Protein AF-A0A5R8WIU1-F1 (afdb_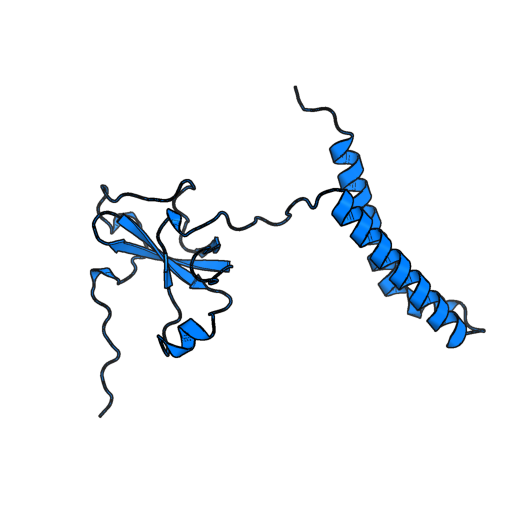monomer_lite)

Sequence (167 aa):
MSQPAPQMPEKFAGVLTRAELPADLIWSGKQPLPAIGERVYIRMNDFGPAVVNYYFHADGFLGVLCTPEVLPDWFKLQSPGVTKVHAFGVELGDFPTLPVELPLSVLEAGEAVQKRHLNDKQREAKREYPNDPELRKAHCAEARAAWERACARTDEARAREAAPPAG

Radius of gyration: 25.1 Å; chains: 1; bounding box: 60×27×73 Å

Secondary structure (DSSP, 8-state):
-PPPP----GGGPPBS-GGGS-TTPEE--SSPPPPTT-EEEE-GGG-EEEEEEEEEEETTE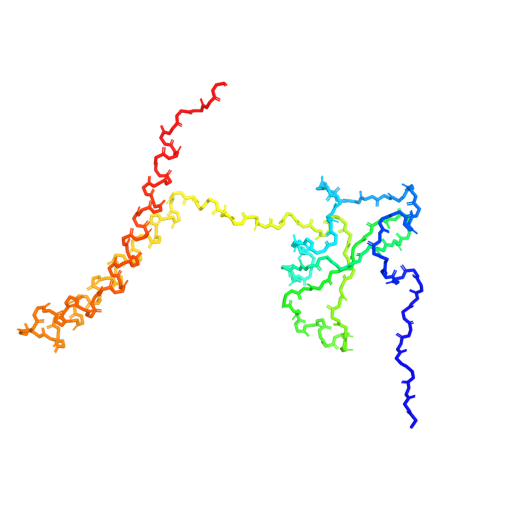EEEEEEESS--HHHHHHSTT---EEEEGGGEEPP--S-----HHHHHHHHHHHHHHHHHHHHHHHHH-TT-HHHHHHHTHHHHHHHHHHHHHHHHHHHHHTSPPP-

Structure (mmCIF, N/CA/C/O backbone):
data_AF-A0A5R8WIU1-F1
#
_entry.id   AF-A0A5R8WIU1-F1
#
loop_
_atom_site.group_PDB
_atom_site.id
_atom_site.type_symbol
_atom_site.label_atom_id
_atom_site.label_alt_id
_atom_site.label_comp_id
_atom_site.label_asym_id
_atom_site.label_entity_id
_atom_site.label_seq_id
_atom_site.pdbx_PDB_ins_code
_atom_site.Cartn_x
_atom_site.Cartn_y
_atom_site.Cartn_z
_atom_site.occupancy
_atom_site.B_iso_or_equiv
_atom_site.auth_seq_id
_atom_site.auth_comp_id
_atom_site.auth_asym_id
_atom_site.auth_atom_id
_atom_site.pdbx_PDB_model_num
ATOM 1 N N . MET A 1 1 ? -30.190 -9.886 -30.714 1.00 38.88 1 MET A N 1
ATOM 2 C CA . MET A 1 1 ? -28.918 -9.919 -31.464 1.00 38.88 1 MET A CA 1
ATOM 3 C C . MET A 1 1 ? -27.829 -9.484 -30.495 1.00 38.88 1 MET A C 1
ATOM 5 O O . MET A 1 1 ? -27.757 -8.300 -30.198 1.00 38.88 1 MET A O 1
ATOM 9 N N . SER A 1 2 ? -27.085 -10.421 -29.899 1.00 44.19 2 SER A N 1
ATOM 10 C CA . SER A 1 2 ? -25.953 -10.067 -29.030 1.00 44.19 2 SER A CA 1
ATOM 11 C C . SER A 1 2 ? -24.838 -9.514 -29.905 1.00 44.19 2 SER A C 1
ATOM 13 O O . SER A 1 2 ? -24.368 -10.214 -30.800 1.00 44.19 2 SER A O 1
ATOM 15 N N . GLN A 1 3 ? -24.450 -8.260 -29.686 1.00 38.19 3 GLN A N 1
ATOM 16 C CA . GLN A 1 3 ? -23.227 -7.734 -30.280 1.00 38.19 3 GLN A CA 1
ATOM 17 C C . GLN A 1 3 ? -22.047 -8.583 -29.779 1.00 38.19 3 GLN A C 1
ATOM 19 O O . GLN A 1 3 ? -22.002 -8.890 -28.583 1.00 38.19 3 GLN A O 1
ATOM 24 N N . PRO A 1 4 ? -21.113 -9.001 -30.650 1.00 43.16 4 PRO A N 1
ATOM 25 C CA . PRO A 1 4 ? -19.876 -9.599 -30.179 1.00 43.16 4 PRO A CA 1
ATOM 26 C C . PRO A 1 4 ? -19.141 -8.564 -29.322 1.00 43.16 4 PRO A C 1
ATOM 28 O O . PRO A 1 4 ? -19.096 -7.383 -29.673 1.00 43.16 4 PRO A O 1
ATOM 31 N N . ALA A 1 5 ? -18.603 -9.007 -28.184 1.00 43.91 5 ALA A N 1
ATOM 32 C CA . ALA A 1 5 ? -17.758 -8.172 -27.342 1.00 43.91 5 ALA A CA 1
ATOM 33 C C . ALA A 1 5 ? -16.653 -7.532 -28.206 1.00 43.91 5 ALA A C 1
ATOM 35 O O . ALA A 1 5 ? -16.140 -8.208 -29.106 1.00 43.91 5 ALA A O 1
ATOM 36 N N . PRO A 1 6 ? -16.300 -6.254 -27.982 1.00 43.09 6 PRO A N 1
ATOM 37 C CA . PRO A 1 6 ? -15.259 -5.594 -28.756 1.00 43.09 6 PRO A CA 1
ATOM 38 C C . PRO A 1 6 ? -13.970 -6.4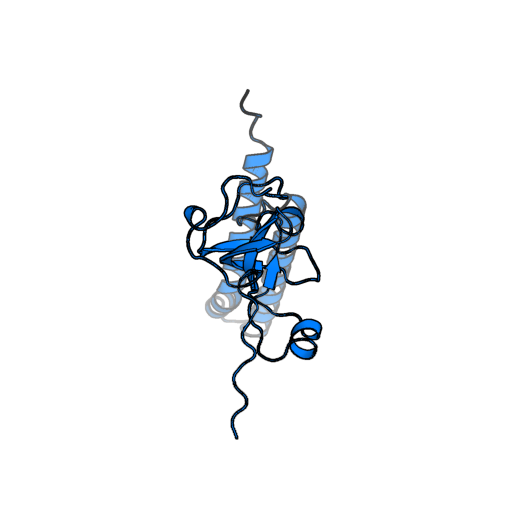12 -28.651 1.00 43.09 6 PRO A C 1
ATOM 40 O O . PRO A 1 6 ? -13.386 -6.544 -27.576 1.00 43.09 6 PRO A O 1
ATOM 43 N N . GLN A 1 7 ? -13.558 -7.008 -29.770 1.00 46.00 7 GLN A N 1
ATOM 44 C CA . GLN A 1 7 ? -12.290 -7.716 -29.858 1.00 46.00 7 GLN A CA 1
ATOM 45 C C . GLN A 1 7 ? -11.189 -6.661 -29.801 1.00 46.00 7 GLN A C 1
ATOM 47 O O . GLN A 1 7 ? -11.100 -5.802 -30.680 1.00 46.00 7 GLN A O 1
ATOM 52 N N . MET A 1 8 ? -10.401 -6.674 -28.725 1.00 48.41 8 MET A N 1
ATOM 53 C CA . MET A 1 8 ? -9.260 -5.775 -28.615 1.00 48.41 8 MET A CA 1
ATOM 54 C C . MET A 1 8 ? -8.266 -6.086 -29.744 1.00 48.41 8 MET A C 1
ATOM 56 O O . MET A 1 8 ? -8.040 -7.262 -30.030 1.00 48.41 8 MET A O 1
ATOM 60 N N . PRO A 1 9 ? -7.675 -5.068 -30.392 1.00 51.84 9 PRO A N 1
ATOM 61 C CA . PRO A 1 9 ? -6.635 -5.286 -31.393 1.00 51.84 9 PRO A CA 1
ATOM 62 C C . PRO A 1 9 ? -5.516 -6.168 -30.819 1.00 51.84 9 PRO A C 1
ATOM 64 O O . PRO A 1 9 ? -5.120 -5.945 -29.677 1.00 51.84 9 PRO A O 1
ATOM 67 N N . GLU A 1 10 ? -4.975 -7.114 -31.595 1.00 54.81 10 GLU A N 1
ATOM 68 C CA . GLU A 1 10 ? -3.940 -8.074 -31.145 1.00 54.81 10 GLU A CA 1
ATOM 69 C C . GLU A 1 10 ? -2.737 -7.399 -30.461 1.00 54.81 10 GLU A C 1
ATOM 71 O O . GLU A 1 10 ? -2.207 -7.917 -29.487 1.00 54.81 10 GLU A O 1
ATOM 76 N N . LYS A 1 11 ? -2.380 -6.179 -30.883 1.00 51.56 11 LYS A N 1
ATOM 77 C CA . LYS A 1 11 ? -1.334 -5.336 -30.266 1.00 51.56 11 LYS A CA 1
ATOM 78 C C . LYS A 1 11 ? -1.597 -4.924 -28.806 1.00 51.56 11 LYS A C 1
ATOM 80 O O . LYS A 1 11 ? -0.692 -4.474 -28.116 1.00 51.56 11 LYS A O 1
ATOM 85 N N . PHE A 1 12 ? -2.832 -5.057 -28.333 1.00 53.72 12 PHE A N 1
ATOM 86 C CA . PHE A 1 12 ? -3.240 -4.801 -26.949 1.00 53.72 12 PHE A CA 1
ATOM 87 C C . PHE A 1 12 ? -3.650 -6.079 -26.210 1.00 53.72 12 PHE A C 1
ATOM 89 O O . PHE A 1 12 ? -4.039 -5.999 -25.039 1.00 53.72 12 PHE A O 1
ATOM 96 N N . ALA A 1 13 ? -3.579 -7.241 -26.873 1.00 67.06 13 ALA A N 1
ATOM 97 C CA . ALA A 1 13 ? -3.759 -8.530 -26.232 1.00 67.06 13 ALA A CA 1
ATOM 98 C C . ALA A 1 13 ? -2.522 -8.821 -25.376 1.00 67.06 13 ALA A C 1
ATOM 100 O O . ALA A 1 13 ? -1.387 -8.786 -25.847 1.00 67.06 13 ALA A O 1
ATOM 101 N N . GLY A 1 14 ? -2.748 -9.041 -24.087 1.00 76.94 14 GLY A N 1
ATOM 102 C CA . GLY A 1 14 ? -1.673 -9.342 -23.160 1.00 76.94 14 GLY A CA 1
ATOM 103 C C . GLY A 1 14 ? -1.159 -10.773 -23.332 1.00 76.94 14 GLY A C 1
ATOM 104 O O . GLY A 1 14 ? -1.963 -11.695 -23.462 1.00 76.94 14 GLY A O 1
ATOM 105 N N . VAL A 1 15 ? 0.159 -10.965 -23.270 1.00 83.62 15 VAL A N 1
ATOM 106 C CA . VAL A 1 15 ? 0.811 -12.284 -23.208 1.00 83.62 15 VAL A CA 1
ATOM 107 C C . VAL A 1 15 ? 1.272 -12.607 -21.789 1.00 83.62 15 VAL A C 1
ATOM 109 O O . VAL A 1 15 ? 1.510 -11.710 -20.974 1.00 83.62 15 VAL A O 1
ATOM 112 N N . LEU A 1 16 ? 1.393 -13.899 -21.482 1.00 83.25 16 LEU A N 1
ATOM 113 C CA . LEU A 1 16 ? 1.788 -14.373 -20.152 1.00 83.25 16 LEU A CA 1
ATOM 114 C C . LEU A 1 16 ? 3.306 -14.514 -19.990 1.00 83.25 16 LEU A C 1
ATOM 116 O O . LEU A 1 16 ? 3.787 -14.688 -18.872 1.00 83.25 16 LEU A O 1
ATOM 120 N N . THR A 1 17 ? 4.088 -14.428 -21.066 1.00 84.69 17 THR A N 1
ATOM 121 C CA . THR A 1 17 ? 5.547 -14.472 -20.956 1.00 84.69 17 THR A CA 1
ATOM 122 C C . THR A 1 17 ? 6.221 -13.385 -21.785 1.00 84.69 17 THR A C 1
ATOM 124 O O . THR A 1 17 ? 5.854 -13.105 -22.922 1.00 84.69 17 THR A O 1
ATOM 127 N N . ARG A 1 18 ? 7.273 -12.770 -21.227 1.00 84.88 18 ARG A N 1
ATOM 128 C CA . ARG A 1 18 ? 8.095 -11.774 -21.938 1.00 84.88 18 ARG A CA 1
ATOM 129 C C . ARG A 1 18 ? 8.752 -12.349 -23.200 1.00 84.88 18 ARG A C 1
ATOM 131 O O . ARG A 1 18 ? 9.053 -11.587 -24.115 1.00 84.88 18 ARG A O 1
ATOM 138 N N . ALA A 1 19 ? 8.980 -13.661 -23.242 1.00 88.19 19 ALA A N 1
ATOM 139 C CA . ALA A 1 19 ? 9.595 -14.357 -24.371 1.00 88.19 19 ALA A CA 1
ATOM 140 C C . ALA A 1 19 ? 8.707 -14.384 -25.628 1.00 88.19 19 ALA A C 1
ATOM 142 O O . ALA A 1 19 ? 9.227 -14.523 -26.729 1.00 88.19 19 ALA A O 1
ATOM 143 N N . GLU A 1 20 ? 7.390 -14.214 -25.474 1.00 85.00 20 GLU A N 1
ATOM 144 C CA . GLU A 1 20 ? 6.441 -14.111 -26.592 1.00 85.00 20 GLU A CA 1
ATOM 145 C C . GLU A 1 20 ? 6.502 -12.746 -27.303 1.00 85.00 20 GLU A C 1
ATOM 147 O O . GLU A 1 20 ? 5.872 -12.559 -28.340 1.00 85.00 20 GLU A O 1
ATOM 152 N N . LEU A 1 21 ? 7.261 -11.787 -26.762 1.00 86.69 21 LEU A N 1
ATOM 153 C CA . LEU A 1 21 ? 7.401 -10.436 -27.299 1.00 86.69 21 LEU A CA 1
ATOM 154 C C . LEU A 1 21 ? 8.790 -10.216 -27.918 1.00 86.69 21 LEU A C 1
ATOM 156 O O . LEU A 1 21 ? 9.770 -10.782 -27.422 1.00 86.69 21 LEU A O 1
ATOM 160 N N . PRO A 1 22 ? 8.924 -9.327 -28.923 1.00 90.25 22 PRO A N 1
ATOM 161 C CA . PRO A 1 22 ? 10.220 -8.976 -29.501 1.00 90.25 22 PRO A CA 1
ATOM 162 C C . PRO A 1 22 ? 11.274 -8.612 -28.443 1.00 90.25 22 PRO A C 1
ATOM 164 O O . PRO A 1 22 ? 10.991 -7.964 -27.429 1.00 90.25 22 PRO A O 1
ATOM 167 N N . ALA A 1 23 ? 12.508 -9.080 -28.625 1.00 89.25 23 ALA A N 1
ATOM 168 C CA . ALA A 1 23 ? 13.571 -8.922 -27.630 1.00 89.25 23 ALA A CA 1
ATOM 169 C C . ALA A 1 23 ? 14.081 -7.471 -27.517 1.00 89.25 23 ALA A C 1
ATOM 171 O O . ALA A 1 23 ? 14.568 -7.080 -26.461 1.00 89.25 23 ALA A O 1
ATOM 172 N N . ASP A 1 24 ? 13.918 -6.677 -28.572 1.00 92.69 24 ASP A N 1
ATOM 173 C CA . ASP A 1 24 ? 14.387 -5.296 -28.731 1.00 92.69 24 ASP A CA 1
ATOM 174 C C . ASP A 1 24 ? 13.434 -4.230 -28.162 1.00 92.69 24 ASP A C 1
ATOM 176 O O . ASP A 1 24 ? 13.719 -3.037 -28.249 1.00 92.69 24 ASP A O 1
ATOM 180 N N . LEU A 1 25 ? 12.317 -4.640 -27.551 1.00 93.12 25 LEU A N 1
ATOM 181 C CA . LEU A 1 25 ? 11.376 -3.707 -26.934 1.00 93.12 25 LEU A CA 1
ATOM 182 C C . LEU A 1 25 ? 12.000 -2.921 -25.780 1.00 93.12 25 LEU A C 1
ATOM 184 O O . LEU A 1 25 ? 12.637 -3.480 -24.882 1.00 93.12 25 LEU A O 1
ATOM 188 N N . ILE A 1 26 ? 11.698 -1.626 -25.756 1.00 94.69 26 ILE A N 1
ATOM 189 C CA . ILE A 1 26 ? 12.193 -0.683 -24.760 1.00 94.69 26 ILE A CA 1
ATOM 190 C C . ILE A 1 26 ? 11.293 -0.718 -23.526 1.00 94.69 26 ILE A C 1
ATOM 192 O O . ILE A 1 26 ? 10.111 -0.379 -23.585 1.00 94.69 26 ILE A O 1
ATOM 196 N N . TRP A 1 27 ? 11.862 -1.068 -22.377 1.00 94.44 27 TRP A N 1
ATOM 197 C CA . TRP A 1 27 ? 11.232 -0.814 -21.085 1.00 94.44 27 TRP A CA 1
ATOM 198 C C . TRP A 1 27 ? 11.521 0.626 -20.646 1.00 94.44 27 TRP A C 1
ATOM 200 O O . TRP A 1 27 ? 12.680 1.000 -20.488 1.00 94.44 27 TRP A O 1
ATOM 210 N N . SER A 1 28 ? 10.479 1.442 -20.456 1.00 93.56 28 SER A N 1
ATOM 211 C CA . SER A 1 28 ? 10.636 2.865 -20.109 1.00 93.56 28 SER A CA 1
ATOM 212 C C . SER A 1 28 ? 10.739 3.147 -18.603 1.00 93.56 28 SER A C 1
ATOM 214 O O . SER A 1 28 ? 10.924 4.296 -18.203 1.00 93.56 28 SER A O 1
ATOM 216 N N . GLY A 1 29 ? 10.604 2.120 -17.757 1.00 89.81 29 GLY A N 1
ATOM 217 C CA . GLY A 1 29 ? 10.709 2.240 -16.302 1.00 89.81 29 GLY A CA 1
ATOM 218 C C . GLY A 1 29 ? 12.157 2.304 -15.824 1.00 89.81 29 GLY A C 1
ATOM 219 O O . GLY A 1 29 ? 13.058 1.753 -16.452 1.00 89.81 29 GLY A O 1
ATOM 220 N N . LYS A 1 30 ? 12.380 2.971 -14.687 1.00 87.75 30 LYS A N 1
ATOM 221 C CA . LYS A 1 30 ? 13.690 2.982 -14.005 1.00 87.75 30 LYS A CA 1
ATOM 222 C C . LYS A 1 30 ? 13.888 1.737 -13.140 1.00 87.75 30 LYS A C 1
ATOM 224 O O . LYS A 1 30 ? 15.011 1.294 -12.928 1.00 87.75 30 LYS A O 1
ATOM 229 N N . GLN A 1 31 ? 12.783 1.214 -12.633 1.00 85.38 31 GLN A N 1
ATOM 230 C CA . GLN A 1 31 ? 12.672 -0.036 -11.906 1.00 85.38 31 GLN A CA 1
ATOM 231 C C . GLN A 1 31 ? 12.783 -1.240 -12.858 1.00 85.38 31 GLN A C 1
ATOM 233 O O . GLN A 1 31 ? 12.530 -1.089 -14.058 1.00 85.38 31 GLN A O 1
ATOM 238 N N . PRO A 1 32 ? 13.119 -2.438 -12.349 1.00 90.31 32 PRO A N 1
ATOM 239 C CA . PRO A 1 32 ? 13.051 -3.669 -13.129 1.00 90.31 32 PRO A CA 1
ATOM 240 C C . PRO A 1 32 ? 11.658 -3.900 -13.731 1.00 90.31 32 PRO A C 1
ATOM 242 O O . PRO A 1 32 ? 10.655 -3.423 -13.201 1.00 90.31 32 PRO A O 1
ATOM 245 N N . LEU A 1 33 ? 11.591 -4.650 -14.833 1.00 91.44 33 LEU A N 1
ATOM 246 C CA . LEU A 1 33 ? 10.317 -5.106 -15.388 1.00 91.44 33 LEU A CA 1
ATOM 247 C C . LEU A 1 33 ? 9.591 -5.982 -14.342 1.00 91.44 33 LEU A C 1
ATOM 249 O O . LEU A 1 33 ? 10.145 -7.020 -13.976 1.00 91.44 33 LEU A O 1
ATOM 253 N N . PRO A 1 34 ? 8.375 -5.618 -13.895 1.00 91.44 34 PRO A N 1
ATOM 254 C CA . PRO A 1 34 ? 7.646 -6.391 -12.892 1.00 91.44 34 PRO A CA 1
ATOM 255 C C . PRO A 1 34 ? 7.234 -7.774 -13.404 1.00 91.44 34 PRO A C 1
ATOM 257 O O . PRO A 1 34 ? 6.915 -7.943 -14.588 1.00 91.44 34 PRO A O 1
ATOM 260 N N . ALA A 1 35 ? 7.182 -8.762 -12.514 1.00 89.06 35 ALA A N 1
ATOM 261 C CA . ALA A 1 35 ? 6.660 -10.087 -12.827 1.00 89.06 35 ALA A CA 1
ATOM 262 C C . ALA A 1 35 ? 5.124 -10.080 -12.956 1.00 89.06 35 ALA A C 1
ATOM 264 O O . ALA A 1 35 ? 4.426 -9.264 -12.352 1.00 89.06 35 ALA A O 1
ATOM 265 N N . ILE A 1 36 ? 4.560 -11.029 -13.706 1.00 87.69 36 ILE A N 1
ATOM 266 C CA . ILE A 1 36 ? 3.112 -11.280 -13.654 1.00 87.69 36 ILE A CA 1
ATOM 267 C C . ILE A 1 36 ? 2.727 -11.741 -12.245 1.00 87.69 36 ILE A C 1
ATOM 269 O O . ILE A 1 36 ? 3.394 -12.586 -11.652 1.00 87.69 36 ILE A O 1
ATOM 273 N N . GLY A 1 37 ? 1.638 -11.185 -11.718 1.00 86.19 37 GLY A N 1
ATOM 274 C CA . GLY A 1 37 ? 1.185 -11.373 -10.342 1.00 86.19 37 GLY A CA 1
ATOM 275 C C . GLY A 1 37 ? 1.822 -10.406 -9.342 1.00 86.19 37 GLY A C 1
ATOM 276 O O . GLY A 1 37 ? 1.360 -10.333 -8.204 1.00 86.19 37 GLY A O 1
ATOM 277 N N . GLU A 1 38 ? 2.836 -9.635 -9.744 1.00 86.94 38 GLU A N 1
ATOM 278 C CA . GLU A 1 38 ? 3.455 -8.628 -8.886 1.00 86.94 38 GLU A CA 1
ATOM 279 C C . GLU A 1 38 ? 2.528 -7.422 -8.683 1.00 86.94 38 GLU A C 1
ATOM 281 O O . GLU A 1 38 ? 1.772 -7.029 -9.581 1.00 86.94 38 GLU A O 1
ATOM 286 N N . ARG A 1 39 ? 2.579 -6.835 -7.482 1.00 89.62 39 ARG A N 1
ATOM 287 C CA . ARG A 1 39 ? 1.872 -5.590 -7.168 1.00 89.62 39 ARG A CA 1
ATOM 288 C C . ARG A 1 39 ? 2.729 -4.400 -7.570 1.00 89.62 39 ARG A C 1
ATOM 290 O O . ARG A 1 39 ? 3.894 -4.318 -7.205 1.00 89.62 39 ARG A O 1
ATOM 297 N N . VAL A 1 40 ? 2.118 -3.462 -8.277 1.00 90.75 40 VAL A N 1
ATOM 298 C CA . VAL A 1 40 ? 2.727 -2.222 -8.767 1.00 90.75 40 VAL A CA 1
ATOM 299 C C . VAL A 1 40 ? 1.845 -1.037 -8.398 1.00 90.75 40 VAL A C 1
ATOM 301 O O . VAL A 1 40 ? 0.658 -1.202 -8.114 1.00 90.75 40 VAL A O 1
ATOM 304 N N . TYR A 1 41 ? 2.408 0.169 -8.369 1.00 91.25 41 TYR A N 1
ATOM 305 C CA . TYR A 1 41 ? 1.628 1.384 -8.141 1.00 91.25 41 TYR A CA 1
ATOM 306 C C . TYR A 1 41 ? 1.567 2.204 -9.428 1.00 91.25 41 TYR A C 1
ATOM 308 O O . TYR A 1 41 ? 2.583 2.726 -9.880 1.00 91.25 41 TYR A O 1
ATOM 316 N N . ILE A 1 42 ? 0.386 2.335 -10.026 1.00 92.12 42 ILE A N 1
ATOM 317 C CA . ILE A 1 42 ? 0.178 3.150 -11.224 1.00 92.12 42 ILE A CA 1
ATOM 318 C C . ILE A 1 42 ? 0.012 4.603 -10.781 1.00 92.12 42 ILE A C 1
ATOM 320 O O . ILE A 1 42 ? -0.987 4.969 -10.163 1.00 92.12 42 ILE A O 1
ATOM 324 N N . ARG A 1 43 ? 1.006 5.441 -11.087 1.00 89.31 43 ARG A N 1
ATOM 325 C CA . ARG A 1 43 ? 1.011 6.867 -10.711 1.00 89.31 43 ARG A CA 1
ATOM 326 C C . ARG A 1 43 ? 0.133 7.715 -11.625 1.00 89.31 43 ARG A C 1
ATOM 328 O O . ARG A 1 43 ? -0.250 8.820 -11.260 1.00 89.31 43 ARG A O 1
ATOM 335 N N . MET A 1 44 ? -0.150 7.216 -12.822 1.00 85.75 44 MET A N 1
ATOM 336 C CA . MET A 1 44 ? -0.954 7.926 -13.802 1.00 85.75 44 MET A CA 1
ATOM 337 C C . MET A 1 44 ? -2.447 7.855 -13.455 1.00 85.75 44 MET A C 1
ATOM 339 O O . MET A 1 44 ? -2.963 6.791 -13.118 1.00 85.75 44 MET A O 1
ATOM 343 N N . ASN A 1 45 ? -3.138 8.990 -13.596 1.00 84.44 45 ASN A N 1
ATOM 344 C CA . ASN A 1 45 ? -4.599 9.124 -13.535 1.00 84.44 45 ASN A CA 1
ATOM 345 C C . ASN A 1 45 ? -5.270 8.505 -12.289 1.00 84.44 45 ASN A C 1
ATOM 347 O O . ASN A 1 45 ? -6.391 8.001 -12.377 1.00 84.44 45 ASN A O 1
ATOM 351 N N . ASP A 1 46 ? -4.586 8.540 -11.142 1.00 83.00 46 ASP A N 1
ATOM 352 C CA . ASP A 1 46 ? -5.081 8.055 -9.846 1.00 83.00 46 ASP A CA 1
ATOM 353 C C . ASP A 1 46 ? -5.518 6.575 -9.821 1.00 83.00 46 ASP A C 1
ATOM 355 O O . ASP A 1 46 ? -6.348 6.182 -9.002 1.00 83.00 46 ASP A O 1
ATOM 359 N N . PHE A 1 47 ? -4.958 5.717 -10.684 1.00 88.31 47 PHE A N 1
ATOM 360 C CA . PHE A 1 47 ? -5.241 4.274 -10.635 1.00 88.31 47 PHE A CA 1
ATOM 361 C C . PHE A 1 47 ? -4.672 3.593 -9.383 1.00 88.31 47 PHE A C 1
ATOM 363 O O . PHE A 1 47 ? -5.281 2.661 -8.860 1.00 88.31 47 PHE A O 1
ATOM 370 N N . GLY A 1 48 ? -3.519 4.053 -8.888 1.00 89.56 48 GLY A N 1
ATOM 371 C CA . GLY A 1 48 ? -2.950 3.597 -7.625 1.00 89.56 48 GLY A CA 1
ATOM 372 C C . GLY A 1 48 ? -2.518 2.119 -7.633 1.00 89.56 48 GLY A C 1
ATOM 373 O O . GLY A 1 48 ? -1.963 1.648 -8.631 1.00 89.56 48 GLY A O 1
ATOM 374 N N . PRO A 1 49 ? -2.700 1.384 -6.517 1.00 91.00 49 PRO A N 1
ATOM 375 C CA . PRO A 1 49 ? -2.344 -0.031 -6.392 1.00 91.00 49 PRO A CA 1
ATOM 376 C C . PRO A 1 49 ? -2.954 -0.916 -7.478 1.00 91.00 49 PRO A C 1
ATOM 378 O O . PRO A 1 49 ? -4.165 -0.888 -7.691 1.00 91.00 49 PRO A O 1
ATOM 381 N N . ALA A 1 50 ? -2.136 -1.745 -8.125 1.00 91.38 50 ALA A N 1
ATOM 382 C CA . ALA A 1 50 ? -2.584 -2.668 -9.158 1.00 91.38 50 ALA A CA 1
ATOM 383 C C . ALA A 1 50 ? -1.761 -3.962 -9.183 1.00 91.38 50 ALA A C 1
ATOM 385 O O . ALA A 1 50 ? -0.625 -4.002 -8.718 1.00 91.38 50 ALA A O 1
ATOM 386 N N . VAL A 1 51 ? -2.327 -5.020 -9.765 1.00 92.12 51 VAL A N 1
ATOM 387 C CA . VAL A 1 51 ? -1.641 -6.302 -9.996 1.00 92.12 51 VAL A CA 1
ATOM 388 C C . VAL A 1 51 ? -1.345 -6.464 -11.478 1.00 92.12 51 VAL A C 1
ATOM 390 O O . VAL A 1 51 ? -2.240 -6.279 -12.301 1.00 92.12 51 VAL A O 1
ATOM 393 N N . VAL A 1 52 ? -0.118 -6.849 -11.822 1.00 92.38 52 VAL A N 1
ATOM 394 C CA . VAL A 1 52 ? 0.285 -7.129 -13.207 1.00 92.38 52 VAL A CA 1
ATOM 395 C C . VAL A 1 52 ? -0.331 -8.447 -13.672 1.00 92.38 52 VAL A C 1
ATOM 397 O O . VAL A 1 52 ? -0.161 -9.483 -13.033 1.00 92.38 52 VAL A O 1
ATOM 400 N N . ASN A 1 53 ? -1.039 -8.433 -14.799 1.00 90.31 53 ASN A N 1
ATOM 401 C CA . ASN A 1 53 ? -1.685 -9.620 -15.363 1.00 90.31 53 ASN A CA 1
ATOM 402 C C . ASN A 1 53 ? -0.996 -10.133 -16.624 1.00 90.31 53 ASN A C 1
ATOM 404 O O . ASN A 1 53 ? -0.953 -11.342 -16.828 1.00 90.31 53 ASN A O 1
ATOM 408 N N . TYR A 1 54 ? -0.502 -9.229 -17.469 1.00 92.19 54 TYR A N 1
ATOM 409 C CA . TYR A 1 54 ? 0.083 -9.577 -18.761 1.00 92.19 54 TYR A CA 1
ATOM 410 C C . TYR A 1 54 ? 1.141 -8.567 -19.182 1.00 92.19 54 TYR A C 1
ATOM 412 O O . TYR A 1 54 ? 1.120 -7.419 -18.734 1.00 92.19 54 TYR A O 1
ATOM 420 N N . TYR A 1 55 ? 1.988 -8.966 -20.123 1.00 93.44 55 TYR A N 1
ATOM 421 C CA . TYR A 1 55 ? 2.839 -8.055 -20.882 1.00 93.44 55 TYR A CA 1
ATOM 422 C C . TYR A 1 55 ? 2.182 -7.695 -22.210 1.00 93.44 55 TYR A C 1
ATOM 424 O O . TYR A 1 55 ? 1.476 -8.509 -22.798 1.00 93.44 55 TYR A O 1
ATOM 432 N N . PHE A 1 56 ? 2.430 -6.490 -22.705 1.00 93.19 56 PHE A N 1
ATOM 433 C CA . PHE A 1 56 ? 2.045 -6.076 -24.052 1.00 93.19 56 PHE A CA 1
ATOM 434 C C . PHE A 1 56 ? 3.137 -5.194 -24.648 1.00 93.19 56 PHE A C 1
ATOM 436 O O . PHE A 1 56 ? 4.073 -4.794 -23.952 1.00 93.19 56 PHE A O 1
ATOM 443 N N . HIS A 1 57 ? 3.017 -4.863 -25.929 1.00 91.94 57 HIS A N 1
ATOM 444 C CA . HIS A 1 57 ? 3.908 -3.897 -26.547 1.00 91.94 57 HIS A CA 1
ATOM 445 C C . HIS A 1 57 ? 3.152 -2.945 -27.463 1.00 91.94 57 HIS A C 1
ATOM 447 O O . HIS A 1 57 ? 2.180 -3.326 -28.111 1.00 91.94 57 HIS A O 1
ATOM 453 N N . ALA A 1 58 ? 3.614 -1.703 -27.533 1.00 88.94 58 ALA A N 1
ATOM 454 C CA . ALA A 1 58 ? 3.109 -0.719 -28.478 1.00 88.94 58 ALA A CA 1
ATOM 455 C C . ALA A 1 58 ? 4.254 0.197 -28.907 1.00 88.94 58 ALA A C 1
ATOM 457 O O . ALA A 1 58 ? 5.049 0.622 -28.074 1.00 88.94 58 ALA A O 1
ATOM 458 N N . ASP A 1 59 ? 4.353 0.459 -30.211 1.00 88.31 59 ASP A N 1
ATOM 459 C CA . ASP A 1 59 ? 5.285 1.437 -30.790 1.00 88.31 59 ASP A CA 1
ATOM 460 C C . ASP A 1 59 ? 6.757 1.265 -30.348 1.00 88.31 59 ASP A C 1
ATOM 462 O O . ASP A 1 59 ? 7.478 2.233 -30.131 1.00 88.31 59 ASP A O 1
ATOM 466 N N . GLY A 1 60 ? 7.209 0.012 -30.200 1.00 91.19 60 GLY A N 1
ATOM 467 C CA . GLY A 1 60 ? 8.576 -0.329 -29.773 1.00 91.19 60 GLY A CA 1
ATOM 468 C C . GLY A 1 60 ? 8.796 -0.337 -28.256 1.00 91.19 60 GLY A C 1
ATOM 469 O O . GLY A 1 60 ? 9.885 -0.677 -27.797 1.00 91.19 60 GLY A O 1
ATOM 470 N N . PHE A 1 61 ? 7.767 -0.026 -27.468 1.00 93.75 61 PHE A N 1
ATOM 471 C CA . PHE A 1 61 ? 7.818 -0.036 -26.010 1.00 93.75 61 PHE A CA 1
ATOM 472 C C . PHE A 1 61 ? 7.157 -1.276 -25.424 1.00 93.75 61 PHE A C 1
ATOM 474 O O . PHE A 1 61 ? 6.117 -1.739 -25.893 1.00 93.75 61 PHE A O 1
ATOM 481 N N . LEU A 1 62 ? 7.758 -1.780 -24.352 1.00 94.25 62 LEU A N 1
ATOM 482 C CA . LEU A 1 62 ? 7.211 -2.820 -23.498 1.00 94.25 62 LEU A CA 1
ATOM 483 C C . LEU A 1 62 ? 6.331 -2.193 -22.412 1.00 94.25 62 LEU A C 1
ATOM 485 O O . LEU A 1 62 ? 6.754 -1.260 -21.725 1.00 94.25 62 LEU A O 1
ATOM 489 N N . GLY A 1 63 ? 5.141 -2.751 -22.212 1.00 94.31 63 GLY A N 1
ATOM 490 C CA . GLY A 1 63 ? 4.230 -2.368 -21.140 1.00 94.31 63 GLY A CA 1
ATOM 491 C C . GLY A 1 63 ? 3.603 -3.574 -20.443 1.00 94.31 63 GLY A C 1
ATOM 492 O O . GLY A 1 63 ? 3.813 -4.730 -20.817 1.00 94.31 63 GLY A O 1
ATOM 493 N N . VAL A 1 64 ? 2.809 -3.288 -19.415 1.00 94.31 64 VAL A N 1
ATOM 494 C CA . VAL A 1 64 ? 2.036 -4.263 -18.641 1.00 94.31 64 VAL A CA 1
ATOM 495 C C . VAL A 1 64 ? 0.542 -3.937 -18.664 1.00 94.31 64 VAL A C 1
ATOM 497 O O . VAL A 1 64 ? 0.147 -2.774 -18.609 1.00 94.31 64 VAL A O 1
ATOM 500 N N . LEU A 1 65 ? -0.305 -4.965 -18.732 1.00 93.12 65 LEU A N 1
ATOM 501 C CA . LEU A 1 65 ? -1.717 -4.829 -18.374 1.00 93.12 65 LEU A CA 1
ATOM 502 C C . LEU A 1 65 ? -1.856 -5.113 -16.887 1.00 93.12 65 LEU A C 1
ATOM 504 O O . LEU A 1 65 ? -1.516 -6.207 -16.431 1.00 93.12 65 LEU A O 1
ATOM 508 N N . CYS A 1 66 ? -2.424 -4.160 -16.166 1.00 92.44 66 CYS A N 1
ATOM 509 C CA . CYS A 1 66 ? -2.636 -4.251 -14.733 1.00 92.44 66 CYS A CA 1
ATOM 510 C C . CYS A 1 66 ? -4.128 -4.221 -14.399 1.00 92.44 66 CYS A C 1
ATOM 512 O O . CYS A 1 66 ? -4.909 -3.567 -15.088 1.00 92.44 66 CYS A O 1
ATOM 514 N N . THR A 1 67 ? -4.521 -4.880 -13.313 1.00 92.06 67 THR A N 1
ATOM 515 C CA . THR A 1 67 ? -5.842 -4.721 -12.691 1.00 92.06 67 THR A CA 1
ATOM 516 C C . THR A 1 67 ? -5.684 -3.840 -11.451 1.00 92.06 67 THR A C 1
ATOM 518 O O . THR A 1 67 ? -5.100 -4.312 -10.470 1.00 92.06 67 THR A O 1
ATOM 521 N N . PRO A 1 68 ? -6.152 -2.578 -11.473 1.00 90.56 68 PRO A N 1
ATOM 522 C CA . PRO A 1 68 ? -6.179 -1.722 -10.291 1.00 90.56 68 PRO A CA 1
ATOM 523 C C . PRO A 1 68 ? -7.068 -2.319 -9.198 1.00 90.56 68 PRO A C 1
ATOM 525 O O . PRO A 1 68 ? -8.120 -2.887 -9.493 1.00 90.56 68 PRO A O 1
ATOM 528 N N . GLU A 1 69 ? -6.674 -2.165 -7.936 1.00 89.06 69 GLU A N 1
ATOM 529 C CA . GLU A 1 69 ? -7.473 -2.607 -6.785 1.00 89.06 69 GLU A CA 1
ATOM 530 C C . GLU A 1 69 ? -8.762 -1.791 -6.656 1.00 89.06 69 GLU A C 1
ATOM 532 O O . GLU A 1 69 ? -9.818 -2.325 -6.316 1.00 89.06 69 GLU A O 1
ATOM 537 N N . VAL A 1 70 ? -8.684 -0.496 -6.976 1.00 86.88 70 VAL A N 1
ATOM 538 C CA . VAL A 1 70 ? -9.828 0.413 -7.027 1.00 86.88 70 VAL A CA 1
ATOM 539 C C . VAL A 1 70 ? -9.805 1.143 -8.363 1.00 86.88 70 VAL A C 1
ATOM 541 O O . VAL A 1 70 ? -8.898 1.917 -8.646 1.00 86.88 70 VAL A O 1
ATOM 544 N N . LEU A 1 71 ? -10.823 0.911 -9.193 1.00 86.44 71 LEU A N 1
ATOM 545 C CA . LEU A 1 71 ? -10.991 1.663 -10.436 1.00 86.44 71 LEU A CA 1
ATOM 546 C C . LEU A 1 71 ? -11.561 3.059 -10.135 1.00 86.44 71 LEU A C 1
ATOM 548 O O . LEU A 1 71 ? -12.602 3.142 -9.469 1.00 86.44 71 LEU A O 1
ATOM 552 N N . PRO A 1 72 ? -10.954 4.136 -10.663 1.00 86.12 72 PRO A N 1
ATOM 553 C CA . PRO A 1 72 ? -11.516 5.477 -10.579 1.00 86.12 72 PRO A CA 1
ATOM 554 C C . PRO A 1 72 ? -12.883 5.577 -11.264 1.00 86.12 72 PRO A C 1
ATOM 556 O O . PRO A 1 72 ? -13.126 4.954 -12.301 1.00 86.12 72 PRO A O 1
ATOM 559 N N . ASP A 1 73 ? -13.780 6.398 -10.721 1.00 88.25 73 ASP A N 1
ATOM 560 C CA . ASP A 1 73 ? -15.147 6.523 -11.246 1.00 88.25 73 ASP A CA 1
ATOM 561 C C . ASP A 1 73 ? -15.192 7.127 -12.653 1.00 88.25 73 ASP A C 1
ATOM 563 O O . ASP A 1 73 ? -15.993 6.694 -13.484 1.00 88.25 73 ASP A O 1
ATOM 567 N N . TRP A 1 74 ? -14.277 8.054 -12.959 1.00 87.94 74 TRP A N 1
ATOM 568 C CA . TRP A 1 74 ? -14.128 8.605 -14.308 1.00 87.94 74 TRP A CA 1
ATOM 569 C C . TRP A 1 74 ? -13.818 7.502 -15.332 1.00 87.94 74 TRP A C 1
ATOM 571 O O . TRP A 1 74 ? -14.371 7.501 -16.431 1.00 87.94 74 TRP A O 1
ATOM 581 N N . PHE A 1 75 ? -12.998 6.515 -14.954 1.00 86.69 75 PHE A N 1
ATOM 582 C CA . PHE A 1 75 ? -12.601 5.429 -15.844 1.00 86.69 75 PHE A CA 1
ATOM 583 C C . PHE A 1 75 ? -13.750 4.449 -16.072 1.00 86.69 75 PHE A C 1
ATOM 585 O O . PHE A 1 75 ? -13.999 4.050 -17.209 1.00 86.69 75 PHE A O 1
ATOM 592 N N . LYS A 1 76 ? -14.504 4.118 -15.014 1.00 86.94 76 LYS A N 1
ATOM 593 C CA . LYS A 1 76 ? -15.714 3.282 -15.124 1.00 86.94 76 LYS A CA 1
ATOM 594 C C . LYS A 1 76 ? -16.743 3.899 -16.071 1.00 86.94 76 LYS A C 1
ATOM 596 O O . LYS A 1 76 ? -17.398 3.168 -16.810 1.00 86.94 76 LYS A O 1
ATOM 601 N N . LEU A 1 77 ? -16.879 5.228 -16.045 1.00 88.44 77 LEU A N 1
ATOM 602 C CA . LEU A 1 77 ? -17.795 5.961 -16.917 1.00 88.44 77 LEU A CA 1
ATOM 603 C C . LEU A 1 77 ? -17.315 5.972 -18.375 1.00 88.44 77 LEU A C 1
ATOM 605 O O . LEU A 1 77 ? -18.119 5.787 -19.285 1.00 88.44 77 LEU A O 1
ATOM 609 N N . GLN A 1 78 ? -16.016 6.177 -18.598 1.00 86.44 78 GLN A N 1
ATOM 610 C CA . GLN A 1 78 ? -15.432 6.241 -19.939 1.00 86.44 78 GLN A CA 1
ATOM 611 C C . GLN A 1 78 ? -15.336 4.865 -20.615 1.00 86.44 78 GLN A C 1
ATOM 613 O O . GLN A 1 78 ? -15.507 4.764 -21.828 1.00 86.44 78 GLN A O 1
ATOM 618 N N . SER A 1 79 ? -15.052 3.816 -19.840 1.00 84.62 79 SER A N 1
ATOM 619 C CA . SER A 1 79 ? -14.770 2.464 -20.334 1.00 84.62 79 SER A CA 1
ATOM 620 C C . SER A 1 79 ? -15.602 1.415 -19.582 1.00 84.62 79 SER A C 1
ATOM 622 O O . SER A 1 79 ? -15.058 0.624 -18.803 1.00 84.62 79 SER A O 1
ATOM 624 N N . PRO A 1 80 ? -16.933 1.384 -19.780 1.00 79.62 80 PRO A N 1
ATOM 625 C CA . PRO A 1 80 ? -17.808 0.464 -19.063 1.00 79.62 80 PRO A CA 1
ATOM 626 C C . PRO A 1 80 ? -17.431 -0.997 -19.350 1.00 79.62 80 PRO A C 1
ATOM 628 O O . PRO A 1 80 ? -17.342 -1.423 -20.499 1.00 79.62 80 PRO A O 1
ATOM 631 N N . GLY A 1 81 ? -17.214 -1.775 -18.286 1.00 80.56 81 GLY A N 1
ATOM 632 C CA . GLY A 1 81 ? -16.850 -3.196 -18.362 1.00 80.56 81 GLY A CA 1
ATOM 633 C C . GLY A 1 81 ? -15.351 -3.481 -18.514 1.00 80.56 81 GLY A C 1
ATOM 634 O O . GLY A 1 81 ? -14.948 -4.642 -18.436 1.00 80.56 81 GLY A O 1
ATOM 635 N N . VAL A 1 82 ? -14.509 -2.455 -18.673 1.00 82.88 82 VAL A N 1
ATOM 636 C CA . VAL A 1 82 ? -13.051 -2.618 -18.724 1.00 82.88 82 VAL A CA 1
ATOM 637 C C . VAL A 1 82 ? -12.482 -2.615 -17.307 1.00 82.88 82 VAL A C 1
ATOM 639 O O . VAL A 1 82 ? -12.693 -1.683 -16.537 1.00 82.88 82 VAL A O 1
ATOM 642 N N . THR A 1 83 ? -11.753 -3.676 -16.955 1.00 84.44 83 THR A N 1
ATOM 643 C CA . THR A 1 83 ? -11.157 -3.855 -15.615 1.00 84.44 83 THR A CA 1
ATOM 644 C C . THR A 1 83 ? -9.635 -3.813 -15.604 1.00 84.44 83 THR A C 1
ATOM 646 O O . THR A 1 83 ? -9.030 -3.797 -14.536 1.00 84.44 83 THR A O 1
ATOM 649 N N . LYS A 1 84 ? -9.016 -3.808 -16.785 1.00 88.81 84 LYS A N 1
ATOM 650 C CA . LYS A 1 84 ? -7.565 -3.802 -16.959 1.00 88.81 84 LYS A CA 1
ATOM 651 C C . LYS A 1 84 ? -7.137 -2.521 -17.636 1.00 88.81 84 LYS A C 1
ATOM 653 O O . LYS A 1 84 ? -7.839 -2.020 -18.510 1.00 88.81 84 LYS A O 1
ATOM 658 N N . VAL A 1 85 ? -5.975 -2.034 -17.241 1.00 90.62 85 VAL A N 1
ATOM 659 C CA . VAL A 1 85 ? -5.389 -0.805 -17.759 1.00 90.62 85 VAL A CA 1
ATOM 660 C C . VAL A 1 85 ? -3.999 -1.097 -18.287 1.00 90.62 85 VAL A C 1
ATOM 662 O O . VAL A 1 85 ? -3.252 -1.882 -17.702 1.00 90.62 85 VAL A O 1
ATOM 665 N N . HIS A 1 86 ? -3.669 -0.484 -19.414 1.00 91.69 86 HIS A N 1
ATOM 666 C CA . HIS A 1 86 ? -2.322 -0.495 -19.962 1.00 91.69 86 HIS A CA 1
ATOM 667 C C . HIS A 1 86 ? -1.463 0.496 -19.186 1.00 91.69 86 HIS A C 1
ATOM 669 O O . HIS A 1 86 ? -1.889 1.628 -18.961 1.00 91.69 86 HIS A O 1
ATOM 675 N N . ALA A 1 87 ? -0.271 0.063 -18.790 1.00 92.88 87 ALA A N 1
ATOM 676 C CA . ALA A 1 87 ? 0.719 0.920 -18.162 1.00 92.88 87 ALA A CA 1
ATOM 677 C C . ALA A 1 87 ? 2.120 0.645 -18.722 1.00 92.88 87 ALA A C 1
ATOM 679 O O . ALA A 1 87 ? 2.542 -0.509 -18.854 1.00 92.88 87 ALA A O 1
ATOM 680 N N . PHE A 1 88 ? 2.856 1.706 -19.027 1.00 94.50 88 PHE A N 1
ATOM 681 C CA . PHE A 1 88 ? 4.276 1.655 -19.366 1.00 94.50 88 PHE A CA 1
ATOM 682 C C . PHE A 1 88 ? 5.141 1.882 -18.129 1.00 94.50 88 PHE A C 1
ATOM 684 O O . PHE A 1 88 ? 4.703 2.463 -17.139 1.00 94.50 88 PHE A O 1
ATOM 691 N N . GLY A 1 89 ? 6.405 1.460 -18.184 1.00 92.00 89 GLY A N 1
ATOM 692 C CA . GLY A 1 89 ? 7.288 1.506 -17.018 1.00 92.00 89 GLY A CA 1
ATOM 693 C C . GLY A 1 89 ? 7.445 2.894 -16.386 1.00 92.00 89 GLY A C 1
ATOM 694 O O . GLY A 1 89 ? 7.511 2.983 -15.165 1.00 92.00 89 GLY A O 1
ATOM 695 N N . VAL A 1 90 ? 7.439 3.973 -17.176 1.00 91.94 90 VAL A N 1
ATOM 696 C CA . VAL A 1 90 ? 7.488 5.360 -16.663 1.00 91.94 90 VAL A CA 1
ATOM 697 C C . VAL A 1 90 ? 6.251 5.768 -15.843 1.00 91.94 90 VAL A C 1
ATOM 699 O O . VAL A 1 90 ? 6.338 6.642 -14.983 1.00 91.94 90 VAL A O 1
ATOM 702 N N . GLU A 1 91 ? 5.103 5.134 -16.088 1.00 90.81 91 GLU A N 1
ATOM 703 C CA . GLU A 1 91 ? 3.830 5.399 -15.399 1.00 90.81 91 GLU A CA 1
ATOM 704 C C . GLU A 1 91 ? 3.713 4.603 -14.093 1.00 90.81 91 GLU A C 1
ATOM 706 O O . GLU A 1 91 ? 2.864 4.896 -13.243 1.00 90.81 91 GLU A O 1
ATOM 711 N N . LEU A 1 92 ? 4.574 3.599 -13.927 1.00 90.25 92 LEU A N 1
ATOM 712 C CA . LEU A 1 92 ? 4.656 2.792 -12.727 1.00 90.25 92 LEU A CA 1
ATOM 713 C C . LEU A 1 92 ? 5.623 3.421 -11.728 1.00 90.25 92 LEU A C 1
ATOM 715 O O . LEU A 1 92 ? 6.706 3.903 -12.057 1.00 90.25 92 LEU A O 1
ATOM 719 N N . GLY A 1 93 ? 5.215 3.389 -10.471 1.00 81.50 93 GLY A N 1
ATOM 720 C CA . GLY A 1 93 ? 6.088 3.575 -9.334 1.00 81.50 93 GLY A CA 1
ATOM 721 C C . GLY A 1 93 ? 6.399 2.262 -8.650 1.00 81.50 93 GLY A C 1
ATOM 722 O O . GLY A 1 93 ? 5.690 1.268 -8.827 1.00 81.50 93 GLY A O 1
ATOM 723 N N . ASP A 1 94 ? 7.411 2.314 -7.790 1.00 70.44 94 ASP A N 1
ATOM 724 C CA . ASP A 1 94 ? 7.608 1.291 -6.777 1.00 70.44 94 ASP A CA 1
ATOM 725 C C . ASP A 1 94 ? 6.311 1.150 -5.979 1.00 70.44 94 ASP A C 1
ATOM 727 O O . ASP A 1 94 ? 5.754 2.138 -5.480 1.00 70.44 94 ASP A O 1
ATOM 731 N N . PHE A 1 95 ? 5.803 -0.077 -5.890 1.00 64.62 95 PHE A N 1
ATOM 732 C CA . PHE A 1 95 ? 4.782 -0.364 -4.903 1.00 64.62 95 PHE A CA 1
ATOM 733 C C . PHE A 1 95 ? 5.430 -0.165 -3.536 1.00 64.62 95 PHE A C 1
ATOM 735 O O . PHE A 1 95 ? 6.504 -0.731 -3.320 1.00 64.62 95 PHE A O 1
ATOM 742 N N . PRO A 1 96 ? 4.845 0.626 -2.618 1.00 56.53 96 PRO A N 1
ATOM 743 C CA . PRO A 1 96 ? 5.401 0.726 -1.283 1.00 56.53 96 PRO A CA 1
ATOM 744 C C . PRO A 1 96 ? 5.366 -0.676 -0.676 1.00 56.53 96 PRO A C 1
ATOM 746 O O . PRO A 1 96 ? 4.308 -1.186 -0.299 1.00 56.53 96 PRO A O 1
ATOM 749 N N . THR A 1 97 ? 6.528 -1.322 -0.610 1.00 50.22 97 THR A N 1
ATOM 750 C CA . THR A 1 97 ? 6.732 -2.463 0.263 1.00 50.22 97 THR A CA 1
ATOM 751 C C . THR A 1 97 ? 6.513 -1.911 1.661 1.00 50.22 97 THR A C 1
ATOM 753 O O . THR A 1 97 ? 7.312 -1.138 2.183 1.00 50.22 97 THR A O 1
ATOM 756 N N . LEU A 1 98 ? 5.350 -2.188 2.253 1.00 48.78 98 LEU A N 1
ATOM 757 C CA . LEU A 1 98 ? 5.199 -1.888 3.665 1.00 48.78 98 LEU A CA 1
ATOM 758 C C . LEU A 1 98 ? 6.260 -2.707 4.429 1.00 48.78 98 LEU A C 1
ATOM 760 O O . LEU A 1 98 ? 6.450 -3.884 4.120 1.00 48.78 98 LEU A O 1
ATOM 764 N N . PRO A 1 99 ? 6.924 -2.100 5.421 1.00 53.19 99 PRO A N 1
ATOM 765 C CA . PRO A 1 99 ? 6.551 -0.828 6.007 1.00 53.19 99 PRO A CA 1
ATOM 766 C C . PRO A 1 99 ? 7.289 0.324 5.322 1.00 53.19 99 PRO A C 1
ATOM 768 O O . PRO A 1 99 ? 8.514 0.352 5.275 1.00 53.19 99 PRO A O 1
ATOM 771 N N . VAL A 1 100 ? 6.541 1.347 4.896 1.00 55.53 100 VAL A N 1
ATOM 772 C CA . VAL A 1 100 ? 7.103 2.699 4.916 1.00 55.53 100 VAL A CA 1
ATOM 773 C C . VAL A 1 100 ? 7.528 2.896 6.363 1.00 55.53 100 VAL A C 1
ATOM 775 O O . VAL A 1 100 ? 6.673 2.936 7.254 1.00 55.53 100 VAL A O 1
ATOM 778 N N . GLU A 1 101 ? 8.833 2.902 6.615 1.00 68.19 101 GLU A N 1
ATOM 779 C CA . GLU A 1 101 ? 9.359 3.312 7.903 1.00 68.19 101 GLU A CA 1
ATOM 780 C C . GLU A 1 101 ? 8.878 4.745 8.111 1.00 68.19 101 GLU A C 1
ATOM 782 O O . GLU A 1 101 ? 9.358 5.688 7.483 1.00 68.19 101 GLU A O 1
ATOM 787 N N . LEU A 1 102 ? 7.821 4.894 8.909 1.00 77.44 102 LEU A N 1
ATOM 788 C CA . LEU A 1 102 ? 7.285 6.208 9.203 1.00 77.44 102 LEU A CA 1
ATOM 789 C C . LEU A 1 102 ? 8.379 6.988 9.942 1.00 77.44 102 LEU A C 1
ATOM 791 O O . LEU A 1 102 ? 9.009 6.413 10.838 1.00 77.44 102 LEU A O 1
ATOM 795 N N . PRO A 1 103 ? 8.600 8.269 9.597 1.00 85.62 103 PRO A N 1
ATOM 796 C CA . PRO A 1 103 ? 9.502 9.121 10.356 1.00 85.62 103 PRO A CA 1
ATOM 797 C C . PRO A 1 103 ? 9.162 9.054 11.845 1.00 85.62 103 PRO A C 1
ATOM 799 O O . PRO A 1 103 ? 7.977 8.978 12.193 1.00 85.62 103 PRO A O 1
ATOM 802 N N . LEU A 1 104 ? 10.174 9.121 12.718 1.00 86.69 104 LEU A N 1
ATOM 803 C CA . LEU A 1 104 ? 9.968 9.065 14.167 1.00 86.69 104 LEU A CA 1
ATOM 804 C C . LEU A 1 104 ? 8.894 10.067 14.620 1.00 86.69 104 LEU A C 1
ATOM 806 O O . LEU A 1 104 ? 7.988 9.701 15.361 1.00 86.69 104 LEU A O 1
ATOM 810 N N . SER A 1 105 ? 8.894 11.279 14.061 1.00 87.81 105 SER A N 1
ATOM 811 C CA . SER A 1 105 ? 7.892 12.313 14.350 1.00 87.81 105 SER A CA 1
ATOM 812 C C . SER A 1 105 ? 6.442 11.891 14.062 1.00 87.81 105 SER A C 1
ATOM 814 O O . SER A 1 105 ? 5.525 12.266 14.795 1.00 87.81 105 SER A O 1
ATOM 816 N N . VAL A 1 106 ? 6.207 11.089 13.019 1.00 86.19 106 VAL A N 1
ATOM 817 C CA . VAL A 1 106 ? 4.875 10.564 12.679 1.00 86.19 106 VAL A CA 1
ATOM 818 C C . VAL A 1 106 ? 4.467 9.464 13.659 1.00 86.19 106 VAL A C 1
ATOM 820 O O . VAL A 1 106 ? 3.305 9.402 14.065 1.00 86.19 106 VAL A O 1
ATOM 823 N N . LEU A 1 107 ? 5.411 8.612 14.066 1.00 87.62 107 LEU A N 1
ATOM 824 C CA . LEU A 1 107 ? 5.170 7.574 15.071 1.00 87.62 107 LEU A CA 1
ATOM 825 C C . LEU A 1 107 ? 4.874 8.184 16.444 1.00 87.62 107 LEU A C 1
ATOM 827 O O . LEU A 1 107 ? 3.899 7.790 17.079 1.00 87.62 107 LEU A O 1
ATOM 831 N N . GLU A 1 108 ? 5.619 9.213 16.847 1.00 90.19 108 GLU A N 1
ATOM 832 C CA . GLU A 1 108 ? 5.391 9.966 18.085 1.00 90.19 108 GLU A CA 1
ATOM 833 C C . GLU A 1 108 ? 4.027 10.665 18.095 1.00 90.19 108 GLU A C 1
ATOM 835 O O . GLU A 1 108 ? 3.305 10.619 19.095 1.00 90.19 108 GLU A O 1
ATOM 840 N N . ALA A 1 109 ? 3.619 11.258 16.968 1.00 87.12 109 ALA A N 1
ATOM 841 C CA . ALA A 1 109 ? 2.275 11.811 16.824 1.00 87.12 109 ALA A CA 1
ATOM 842 C C . ALA A 1 109 ? 1.195 10.719 16.959 1.00 87.12 109 ALA A C 1
ATOM 844 O O . ALA A 1 109 ? 0.194 10.915 17.653 1.00 87.12 109 ALA A O 1
ATOM 845 N N . GLY A 1 110 ? 1.408 9.551 16.345 1.00 86.31 110 GLY A N 1
ATOM 846 C CA . GLY A 1 110 ? 0.527 8.390 16.476 1.00 86.31 110 GLY A CA 1
ATOM 847 C C . GLY A 1 110 ? 0.418 7.889 17.919 1.00 86.31 110 GLY A C 1
ATOM 848 O O . GLY A 1 110 ? -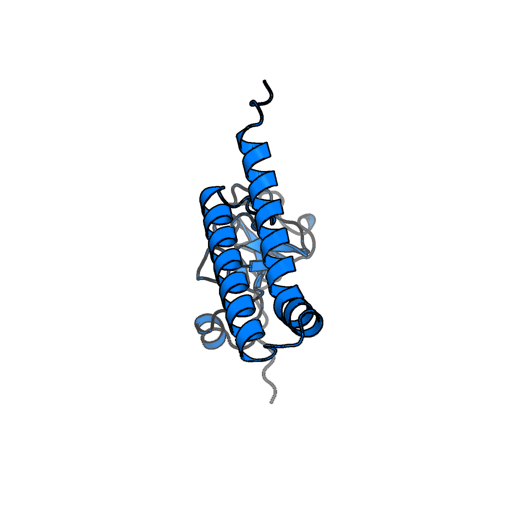0.689 7.664 18.412 1.00 86.31 110 GLY A O 1
ATOM 849 N N . GLU A 1 111 ? 1.542 7.780 18.627 1.00 92.06 111 GLU A N 1
ATOM 850 C CA . GLU A 1 111 ? 1.593 7.422 20.046 1.00 92.06 111 GLU A CA 1
ATOM 851 C C . GLU A 1 111 ? 0.795 8.413 20.905 1.00 92.06 111 GLU A C 1
ATOM 853 O O . GLU A 1 111 ? -0.025 7.997 21.730 1.00 92.06 111 GLU A O 1
ATOM 858 N N . ALA A 1 112 ? 0.964 9.720 20.678 1.00 87.81 112 ALA A N 1
ATOM 859 C CA . ALA A 1 112 ? 0.237 10.761 21.401 1.00 87.81 112 ALA A CA 1
ATOM 860 C C . ALA A 1 112 ? -1.286 10.670 21.188 1.00 87.81 112 ALA A C 1
ATOM 862 O O . ALA A 1 112 ? -2.058 10.829 22.141 1.00 87.81 112 ALA A O 1
ATOM 863 N N . VAL A 1 113 ? -1.729 10.361 19.964 1.00 92.50 113 VAL A N 1
ATOM 864 C CA . VAL A 1 113 ? -3.148 10.127 19.649 1.00 92.50 113 VAL A CA 1
ATOM 865 C C . VAL A 1 113 ? -3.683 8.912 20.408 1.00 92.50 113 VAL A C 1
ATOM 867 O O . VAL A 1 113 ? -4.732 9.014 21.048 1.00 92.50 113 VAL A O 1
ATOM 870 N N . GLN A 1 114 ? -2.959 7.789 20.405 1.00 88.81 114 GLN A N 1
ATOM 871 C CA . GLN A 1 114 ? -3.384 6.586 21.133 1.00 88.81 114 GLN A CA 1
ATOM 872 C C . GLN A 1 114 ? -3.419 6.814 22.648 1.00 88.81 114 GLN A C 1
ATOM 874 O O . GLN A 1 114 ? -4.361 6.396 23.322 1.00 88.81 114 GLN A O 1
ATOM 879 N N . LYS A 1 115 ? -2.452 7.561 23.190 1.00 95.38 115 LYS A N 1
ATOM 880 C CA . LYS A 1 115 ? -2.428 7.946 24.605 1.00 95.38 115 LYS A CA 1
ATOM 881 C C . LYS A 1 115 ? -3.639 8.798 24.984 1.00 95.38 115 LYS A C 1
ATOM 883 O O . LYS A 1 115 ? -4.256 8.573 26.025 1.00 95.38 115 LYS A O 1
ATOM 888 N N . ARG A 1 116 ? -4.011 9.765 24.137 1.00 93.56 116 ARG A N 1
ATOM 889 C CA . ARG A 1 116 ? -5.228 10.565 24.329 1.00 93.56 116 ARG A CA 1
ATOM 890 C C . ARG A 1 116 ? -6.472 9.679 24.306 1.00 93.56 116 ARG A C 1
ATOM 892 O O . ARG A 1 116 ? -7.292 9.790 25.211 1.00 93.56 116 ARG A O 1
ATOM 899 N N . HIS A 1 117 ? -6.577 8.773 23.337 1.00 93.50 117 HIS A N 1
ATOM 900 C CA . HIS A 1 117 ? -7.703 7.847 23.246 1.00 93.50 117 HIS A CA 1
ATOM 901 C C . HIS A 1 117 ? -7.837 6.965 24.500 1.00 93.50 117 HIS A C 1
ATOM 903 O O . HIS A 1 117 ? -8.925 6.855 25.062 1.00 93.50 117 HIS A O 1
ATOM 909 N N . LEU A 1 118 ? -6.728 6.415 25.007 1.00 95.12 118 LEU A N 1
ATOM 910 C CA . LEU A 1 118 ? -6.714 5.663 26.264 1.00 95.12 118 LEU A CA 1
ATOM 911 C C . LEU A 1 118 ? -7.192 6.515 27.448 1.00 95.12 118 LEU A C 1
ATOM 913 O O . LEU A 1 118 ? -8.020 6.059 28.235 1.00 95.12 118 LEU A O 1
ATOM 917 N N . ASN A 1 119 ? -6.716 7.756 27.572 1.00 97.00 119 ASN A N 1
ATOM 918 C CA . ASN A 1 119 ? -7.164 8.663 28.632 1.00 97.00 119 ASN A CA 1
ATOM 919 C C . ASN A 1 119 ? -8.669 8.945 28.543 1.00 97.00 119 ASN A C 1
ATOM 921 O O . ASN A 1 119 ? -9.340 9.047 29.570 1.00 97.00 119 ASN A O 1
ATOM 925 N N . ASP A 1 120 ? -9.203 9.090 27.333 1.00 95.44 120 ASP A N 1
ATOM 926 C CA . ASP A 1 120 ? -10.627 9.319 27.095 1.00 95.44 120 ASP A CA 1
ATOM 927 C C . ASP A 1 120 ? -11.441 8.090 27.534 1.00 95.44 120 ASP A C 1
ATOM 929 O O . ASP A 1 120 ? -12.356 8.226 28.351 1.00 95.44 120 ASP A O 1
ATOM 933 N N . LYS A 1 121 ? -11.008 6.883 27.144 1.00 94.38 121 LYS A N 1
ATOM 934 C CA . LYS A 1 121 ? -11.604 5.613 27.592 1.00 94.38 121 LYS A CA 1
ATOM 935 C C . LYS A 1 121 ? -11.540 5.402 29.096 1.00 94.38 121 LYS A C 1
ATOM 937 O O . LYS A 1 121 ? -12.515 4.961 29.694 1.00 94.38 121 LYS A O 1
ATOM 942 N N . GLN A 1 122 ? -10.452 5.797 29.748 1.00 96.50 122 GLN A N 1
ATOM 943 C CA . GLN A 1 122 ? -10.362 5.744 31.208 1.00 96.50 122 GLN A CA 1
ATOM 944 C C . GLN A 1 122 ? -11.353 6.692 31.895 1.00 96.50 122 GLN A C 1
ATOM 946 O O . GLN A 1 122 ? -11.865 6.369 32.971 1.00 96.50 122 GLN A O 1
ATOM 951 N N . ARG A 1 123 ? -11.635 7.864 31.309 1.00 97.12 123 ARG A N 1
ATOM 952 C CA . ARG A 1 123 ? -12.648 8.791 31.840 1.00 97.12 123 ARG A CA 1
ATOM 953 C C . ARG A 1 123 ? -14.062 8.252 31.637 1.00 97.12 123 ARG A C 1
ATOM 955 O O . ARG A 1 123 ? -14.858 8.356 32.566 1.00 97.12 123 ARG A O 1
ATOM 962 N N . GLU A 1 124 ? -14.354 7.673 30.475 1.00 95.06 124 GLU A N 1
ATOM 963 C CA . GLU A 1 124 ? -15.626 6.990 30.187 1.00 95.06 124 GLU A CA 1
ATOM 964 C C . GLU A 1 124 ? -15.851 5.833 31.165 1.00 95.06 124 GLU A C 1
ATOM 966 O O . GLU A 1 124 ? -16.833 5.831 31.903 1.00 95.06 124 GLU A O 1
ATOM 971 N N . ALA A 1 125 ? -14.867 4.943 31.294 1.00 94.88 125 ALA A N 1
ATOM 972 C CA . ALA A 1 125 ? -14.925 3.800 32.194 1.00 94.88 125 ALA A CA 1
ATOM 973 C C . ALA A 1 125 ? -15.165 4.213 33.657 1.00 94.88 125 ALA A C 1
ATOM 975 O O . ALA A 1 125 ? -15.950 3.585 34.359 1.00 94.88 125 ALA A O 1
ATOM 976 N N . LYS A 1 126 ? -14.529 5.293 34.137 1.00 96.12 126 LYS A N 1
ATOM 977 C CA . LYS A 1 126 ? -14.779 5.827 35.491 1.00 96.12 126 LYS A CA 1
ATOM 978 C C . LYS A 1 126 ? -16.205 6.347 35.684 1.00 96.12 126 LYS A C 1
ATOM 980 O O . LYS A 1 126 ? -16.697 6.294 36.807 1.00 96.12 126 LYS A O 1
ATOM 985 N N . ARG A 1 127 ? -16.837 6.881 34.635 1.00 95.56 127 ARG A N 1
ATOM 986 C CA . ARG A 1 127 ? -18.226 7.364 34.684 1.00 95.56 127 ARG A CA 1
ATOM 987 C C . ARG A 1 127 ? -19.221 6.211 34.657 1.00 95.56 127 ARG A C 1
ATOM 989 O O . ARG A 1 127 ? -20.196 6.250 35.394 1.00 95.56 127 ARG A O 1
ATOM 996 N N . GLU A 1 128 ? -18.966 5.215 33.818 1.00 95.25 128 GLU A N 1
ATOM 997 C CA . GLU A 1 128 ? -19.869 4.084 33.599 1.00 95.25 128 GLU A CA 1
ATOM 998 C C . GLU A 1 128 ? -19.760 3.028 34.709 1.00 95.25 128 GLU A C 1
ATOM 1000 O O . GLU A 1 128 ? -20.767 2.505 35.178 1.00 95.25 128 GLU A O 1
ATOM 1005 N N . TYR A 1 129 ? -18.544 2.788 35.206 1.00 95.44 129 TYR A N 1
ATOM 1006 C CA . TYR A 1 129 ? -18.234 1.756 36.199 1.00 95.44 129 TYR A CA 1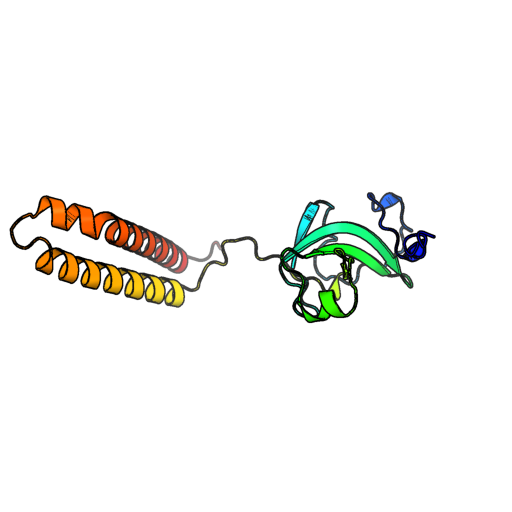
ATOM 1007 C C . TYR A 1 129 ? -17.512 2.353 37.426 1.00 95.44 129 TYR A C 1
ATOM 1009 O O . TYR A 1 129 ? -16.363 1.999 37.715 1.00 95.44 129 TYR A O 1
ATOM 1017 N N . PRO A 1 130 ? -18.138 3.276 38.183 1.00 93.69 130 PRO A N 1
ATOM 1018 C CA . PRO A 1 130 ? -17.470 4.015 39.260 1.00 93.69 130 PRO A CA 1
ATOM 1019 C C . PRO A 1 130 ? -16.934 3.116 40.387 1.00 93.69 130 PRO A C 1
ATOM 1021 O O . PRO A 1 130 ? -15.870 3.397 40.942 1.00 93.69 130 PRO A O 1
ATOM 1024 N N . ASN A 1 131 ? -17.628 2.011 40.680 1.00 96.25 131 ASN A N 1
ATOM 1025 C CA . ASN A 1 131 ? -17.315 1.107 41.793 1.00 96.25 131 ASN A CA 1
ATOM 1026 C C . ASN A 1 131 ? -16.739 -0.249 41.356 1.00 96.25 131 ASN A C 1
ATOM 1028 O O . ASN A 1 131 ? -16.410 -1.060 42.214 1.00 96.25 131 ASN A O 1
ATOM 1032 N N . ASP A 1 132 ? -16.576 -0.492 40.051 1.00 94.88 132 ASP A N 1
ATOM 1033 C CA . ASP A 1 132 ? -16.077 -1.769 39.530 1.00 94.88 132 ASP A CA 1
ATOM 1034 C C . ASP A 1 132 ? -14.723 -1.566 38.822 1.00 94.88 132 ASP A C 1
ATOM 1036 O O . ASP A 1 132 ? -14.662 -1.061 37.698 1.00 94.88 132 ASP A O 1
ATOM 1040 N N . PRO A 1 133 ? -13.587 -1.833 39.493 1.00 93.38 133 PRO A N 1
ATOM 1041 C CA . PRO A 1 133 ? -12.264 -1.675 38.892 1.00 93.38 133 PRO A CA 1
ATOM 1042 C C . PRO A 1 133 ? -11.977 -2.679 37.767 1.00 93.38 133 PRO A C 1
ATOM 1044 O O . PRO A 1 133 ? -11.250 -2.328 36.834 1.00 93.38 133 PRO A O 1
ATOM 1047 N N . GLU A 1 134 ? -12.553 -3.881 37.814 1.00 95.00 134 GLU A N 1
ATOM 1048 C CA . GLU A 1 134 ? -12.303 -4.917 36.808 1.00 95.00 134 GLU A CA 1
ATOM 1049 C C . GLU A 1 134 ? -13.030 -4.591 35.503 1.00 95.00 134 GLU A C 1
ATOM 1051 O O . GLU A 1 134 ? -12.413 -4.622 34.435 1.00 95.00 134 GLU A O 1
ATOM 1056 N N . LEU A 1 135 ? -14.290 -4.146 35.575 1.00 93.69 135 LEU A N 1
ATOM 1057 C CA . LEU A 1 135 ? -15.011 -3.662 34.394 1.00 93.69 135 LEU A CA 1
ATOM 1058 C C . LEU A 1 135 ? -14.359 -2.413 33.793 1.00 93.69 135 LEU A C 1
ATOM 1060 O O . LEU A 1 135 ? -14.251 -2.310 32.572 1.00 93.69 135 LEU A O 1
ATOM 1064 N N . ARG A 1 136 ? -13.816 -1.502 34.616 1.00 95.00 136 ARG A N 1
ATOM 1065 C CA . ARG A 1 136 ? -13.038 -0.355 34.106 1.00 95.00 136 ARG A CA 1
ATOM 1066 C C . ARG A 1 136 ? -11.816 -0.791 33.310 1.00 95.00 136 ARG A C 1
ATOM 1068 O O . ARG A 1 136 ? -11.536 -0.237 32.245 1.00 95.00 136 ARG A O 1
ATOM 1075 N N . LYS A 1 137 ? -11.078 -1.766 33.842 1.00 93.94 137 LYS A N 1
ATOM 1076 C CA . LYS A 1 137 ? -9.891 -2.326 33.194 1.00 93.94 137 LYS A CA 1
ATOM 1077 C C . LYS A 1 137 ? -10.264 -3.012 31.882 1.00 93.94 137 LYS A C 1
ATOM 1079 O O . LYS A 1 137 ? -9.608 -2.744 30.878 1.00 93.94 137 LYS A O 1
ATOM 1084 N N . ALA A 1 138 ? -11.319 -3.828 31.879 1.00 95.06 138 ALA A N 1
ATOM 1085 C CA . ALA A 1 138 ? -11.827 -4.494 30.683 1.00 95.06 138 ALA A CA 1
ATOM 1086 C C . ALA A 1 138 ? -12.257 -3.485 29.606 1.00 95.06 138 ALA A C 1
ATOM 1088 O O . ALA A 1 138 ? -11.834 -3.598 28.459 1.00 95.06 138 ALA A O 1
ATOM 1089 N N . HIS A 1 139 ? -12.994 -2.437 29.987 1.00 92.00 139 HIS A N 1
ATOM 1090 C CA . HIS A 1 139 ? -13.444 -1.381 29.075 1.00 92.00 139 HIS A CA 1
ATOM 1091 C C . HIS A 1 139 ? -12.279 -0.622 28.411 1.00 92.00 139 HIS A C 1
ATOM 1093 O O . HIS A 1 139 ? -12.384 -0.175 27.272 1.00 92.00 139 HIS A O 1
ATOM 1099 N N . CYS A 1 140 ? -11.140 -0.484 29.100 1.00 94.88 140 CYS A N 1
ATOM 1100 C CA . CYS A 1 140 ? -9.954 0.196 28.568 1.00 94.88 140 CYS A CA 1
ATOM 1101 C C . CYS A 1 140 ? -8.959 -0.740 27.859 1.00 94.88 140 CYS A C 1
ATOM 1103 O O . CYS A 1 140 ? -7.942 -0.255 27.361 1.00 94.88 140 CYS A O 1
ATOM 1105 N N . ALA A 1 141 ? -9.191 -2.058 27.851 1.00 91.81 141 ALA A N 1
ATOM 1106 C CA . ALA A 1 141 ? -8.180 -3.045 27.467 1.00 91.81 141 ALA A CA 1
ATOM 1107 C C . ALA A 1 141 ? -7.705 -2.875 26.016 1.00 91.81 141 ALA A C 1
ATOM 1109 O O . ALA A 1 141 ? -6.503 -2.887 25.753 1.00 91.81 141 ALA A O 1
ATOM 1110 N N . GLU A 1 142 ? -8.634 -2.649 25.086 1.00 88.12 142 GLU A N 1
ATOM 1111 C CA . GLU A 1 142 ? -8.315 -2.471 23.667 1.00 88.12 142 GLU A CA 1
ATOM 1112 C C . GLU A 1 142 ? -7.506 -1.193 23.417 1.00 88.12 142 GLU A C 1
ATOM 1114 O O . GLU A 1 142 ? -6.444 -1.241 22.792 1.00 88.12 142 GLU A O 1
ATOM 1119 N N . ALA A 1 143 ? -7.960 -0.063 23.969 1.00 85.56 143 ALA A N 1
ATOM 1120 C CA . ALA A 1 143 ? -7.263 1.217 23.857 1.00 85.56 143 ALA A CA 1
ATOM 1121 C C . ALA A 1 143 ? -5.865 1.161 24.492 1.00 85.56 143 ALA A C 1
ATOM 1123 O O . ALA A 1 143 ? -4.917 1.754 23.977 1.00 85.56 143 ALA A O 1
ATOM 1124 N N . ARG A 1 144 ? -5.714 0.407 25.588 1.00 94.31 144 ARG A N 1
ATOM 1125 C CA . ARG A 1 144 ? -4.419 0.180 26.230 1.00 94.31 144 ARG A CA 1
ATOM 1126 C C . ARG A 1 144 ? -3.486 -0.626 25.332 1.00 94.31 144 ARG A C 1
ATOM 1128 O O . ARG A 1 144 ? -2.365 -0.189 25.102 1.00 94.31 144 ARG A O 1
ATOM 1135 N N . ALA A 1 145 ? -3.961 -1.739 24.778 1.00 87.25 145 ALA A N 1
ATOM 1136 C CA . ALA A 1 145 ? -3.170 -2.555 23.863 1.00 87.25 145 ALA A CA 1
ATOM 1137 C C . ALA A 1 145 ? -2.781 -1.779 22.590 1.00 87.25 145 ALA A C 1
ATOM 1139 O O . ALA A 1 145 ? -1.685 -1.956 22.061 1.00 87.25 145 ALA A O 1
ATOM 1140 N N . ALA A 1 146 ? -3.659 -0.904 22.089 1.00 79.38 146 ALA A N 1
ATOM 1141 C CA . ALA A 1 146 ? -3.362 -0.032 20.954 1.00 79.38 146 ALA A CA 1
ATOM 1142 C C . ALA A 1 146 ? -2.253 0.982 21.271 1.00 79.38 146 ALA A C 1
ATOM 1144 O O . ALA A 1 146 ? -1.339 1.153 20.463 1.00 79.38 146 ALA A O 1
ATOM 1145 N N . TRP A 1 147 ? -2.296 1.608 22.450 1.00 92.50 147 TRP A N 1
ATOM 1146 C CA . TRP A 1 147 ? -1.240 2.508 22.910 1.00 92.50 147 TRP A CA 1
ATOM 1147 C C . TRP A 1 147 ? 0.092 1.778 23.132 1.00 92.50 147 TRP A C 1
ATOM 1149 O O . TRP A 1 147 ? 1.116 2.247 22.649 1.00 92.50 147 TRP A O 1
ATOM 1159 N N . GLU A 1 148 ? 0.083 0.596 23.752 1.00 93.31 148 GLU A N 1
ATOM 1160 C CA . GLU A 1 148 ? 1.290 -0.221 23.965 1.00 93.31 148 GLU A CA 1
ATOM 1161 C C . GLU A 1 148 ? 1.955 -0.621 22.635 1.00 93.31 148 GLU A C 1
ATOM 1163 O O . GLU A 1 148 ? 3.173 -0.510 22.491 1.00 93.31 148 GLU A O 1
ATOM 1168 N N . ARG A 1 149 ? 1.164 -0.997 21.617 1.00 89.88 149 ARG A N 1
ATOM 1169 C CA . ARG A 1 149 ? 1.682 -1.240 20.257 1.00 89.88 149 ARG A CA 1
ATOM 1170 C C . ARG A 1 149 ? 2.274 0.016 19.620 1.00 89.88 149 ARG A C 1
ATOM 1172 O O . ARG A 1 149 ? 3.260 -0.087 18.895 1.00 89.88 149 ARG A O 1
ATOM 1179 N N . ALA A 1 150 ? 1.669 1.182 19.845 1.00 86.38 150 ALA A N 1
ATOM 1180 C CA . ALA A 1 150 ? 2.196 2.440 19.326 1.00 86.38 150 ALA A CA 1
ATOM 1181 C C . ALA A 1 150 ? 3.542 2.790 19.978 1.00 86.38 150 ALA A C 1
ATOM 1183 O O . ALA A 1 150 ? 4.487 3.062 19.247 1.00 86.38 150 ALA A O 1
ATOM 1184 N N . CYS A 1 151 ? 3.657 2.678 21.307 1.00 89.31 151 CYS A N 1
ATOM 1185 C CA . CYS A 1 151 ? 4.924 2.867 22.022 1.00 89.31 151 CYS A CA 1
ATOM 1186 C C . CYS A 1 151 ? 6.018 1.930 21.501 1.00 89.31 151 CYS A C 1
ATOM 1188 O O . CYS A 1 151 ? 7.096 2.400 21.162 1.00 89.31 151 CYS A O 1
ATOM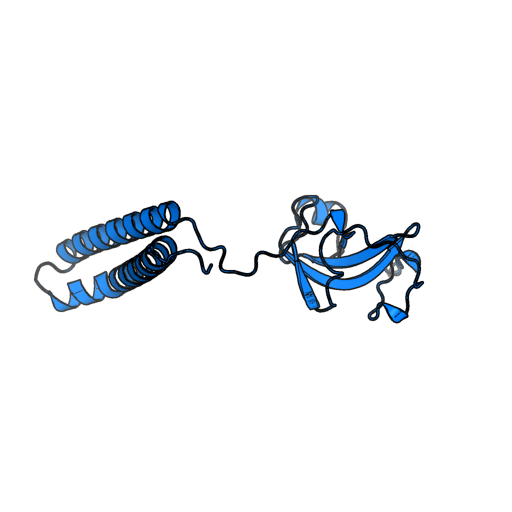 1190 N N . ALA A 1 152 ? 5.724 0.632 21.347 1.00 89.44 152 ALA A N 1
ATOM 1191 C CA . ALA A 1 152 ? 6.703 -0.337 20.852 1.00 89.44 152 ALA A CA 1
ATOM 1192 C C . ALA A 1 152 ? 7.264 0.047 19.470 1.00 89.44 152 ALA A C 1
ATOM 1194 O O . ALA A 1 152 ? 8.470 -0.027 19.248 1.00 89.44 152 ALA A O 1
ATOM 1195 N N . ARG A 1 153 ? 6.404 0.521 18.558 1.00 87.62 153 ARG A N 1
ATOM 1196 C CA . ARG A 1 153 ? 6.827 0.994 17.230 1.00 87.62 153 ARG A CA 1
ATOM 1197 C C . ARG A 1 153 ? 7.675 2.263 17.301 1.00 87.62 153 ARG A C 1
ATOM 1199 O O . ARG A 1 153 ? 8.627 2.395 16.537 1.00 87.62 153 ARG A O 1
ATOM 1206 N N . THR A 1 154 ? 7.322 3.201 18.179 1.00 90.44 154 THR A N 1
ATOM 1207 C CA . THR A 1 154 ? 8.111 4.421 18.389 1.00 90.44 154 THR A CA 1
ATOM 1208 C C . THR A 1 154 ? 9.483 4.087 18.975 1.00 90.44 154 THR A C 1
ATOM 1210 O O . THR A 1 154 ? 10.487 4.623 18.516 1.00 90.44 154 THR A O 1
ATOM 1213 N N . ASP A 1 155 ? 9.549 3.180 19.950 1.00 90.88 155 ASP A N 1
ATOM 1214 C CA . ASP A 1 155 ? 10.799 2.783 20.602 1.00 90.88 155 ASP A CA 1
ATOM 1215 C C . ASP A 1 155 ? 11.734 2.038 19.645 1.00 90.88 155 ASP A C 1
ATOM 1217 O O . ASP A 1 155 ? 12.933 2.309 19.623 1.00 90.88 155 ASP A O 1
ATOM 1221 N N . GLU A 1 156 ? 11.189 1.168 18.793 1.00 86.88 156 GLU A N 1
ATOM 1222 C CA . GLU A 1 156 ? 11.941 0.528 17.710 1.00 86.88 156 GLU A CA 1
ATOM 1223 C C . GLU A 1 156 ? 12.524 1.569 16.740 1.00 86.88 156 GLU A C 1
ATOM 1225 O O . GLU A 1 156 ? 13.704 1.507 16.388 1.00 86.88 156 GLU A O 1
ATOM 1230 N N . ALA A 1 157 ? 11.737 2.581 16.363 1.00 86.88 157 ALA A N 1
ATOM 1231 C CA . ALA A 1 157 ? 12.212 3.662 15.504 1.00 86.88 157 ALA A CA 1
ATOM 1232 C C . ALA A 1 157 ? 13.295 4.526 16.177 1.00 86.88 157 ALA A C 1
ATOM 1234 O O . ALA A 1 157 ? 14.288 4.855 15.529 1.00 86.88 157 ALA A O 1
ATOM 1235 N N . ARG A 1 158 ? 13.158 4.841 17.476 1.00 89.75 158 ARG A N 1
ATOM 1236 C CA . ARG A 1 158 ? 14.197 5.541 18.258 1.00 89.75 158 ARG A CA 1
ATOM 1237 C C . ARG A 1 158 ? 15.489 4.738 18.326 1.00 89.75 158 ARG A C 1
ATOM 1239 O O . ARG A 1 158 ? 16.568 5.298 18.153 1.00 89.75 158 ARG A O 1
ATOM 1246 N N . ALA A 1 159 ? 15.388 3.431 18.566 1.00 87.81 159 ALA A N 1
ATOM 1247 C CA . ALA A 1 159 ? 16.545 2.544 18.608 1.00 87.81 159 ALA A CA 1
ATOM 1248 C C . ALA A 1 159 ? 17.273 2.504 17.256 1.00 87.81 159 ALA A C 1
ATOM 1250 O O . ALA A 1 159 ? 18.503 2.506 17.225 1.00 87.81 159 ALA A O 1
ATOM 1251 N N . ARG A 1 160 ? 16.524 2.531 16.146 1.00 83.75 160 ARG A N 1
ATOM 1252 C CA . ARG A 1 160 ? 17.084 2.596 14.791 1.00 83.75 160 ARG A CA 1
ATOM 1253 C C . ARG A 1 160 ? 17.791 3.924 14.508 1.00 83.75 160 ARG A C 1
ATOM 1255 O O . ARG A 1 160 ? 18.892 3.892 13.975 1.00 83.75 160 ARG A O 1
ATOM 1262 N N . GLU A 1 161 ? 17.212 5.071 14.875 1.00 81.56 161 GLU A N 1
ATOM 1263 C CA . GLU A 1 161 ? 17.874 6.381 14.703 1.00 81.56 161 GLU A CA 1
ATOM 1264 C C . GLU A 1 161 ? 19.129 6.535 15.579 1.00 81.56 161 GLU A C 1
ATOM 1266 O O . GLU A 1 161 ? 20.064 7.241 15.204 1.00 81.56 161 GLU A O 1
ATOM 1271 N N . ALA A 1 162 ? 19.174 5.859 16.730 1.00 82.88 162 ALA A N 1
ATOM 1272 C CA . ALA A 1 162 ? 20.331 5.849 17.622 1.00 82.88 162 ALA A CA 1
ATOM 1273 C C . ALA A 1 162 ? 21.451 4.882 17.185 1.00 82.88 162 ALA A C 1
ATOM 1275 O O . ALA A 1 162 ? 22.552 4.939 17.741 1.00 82.88 162 ALA A O 1
ATOM 1276 N N . ALA A 1 163 ? 21.196 3.985 16.225 1.00 77.50 163 ALA A N 1
ATOM 1277 C CA . ALA A 1 163 ? 22.200 3.047 15.741 1.00 77.50 163 ALA A CA 1
ATOM 1278 C C . ALA A 1 163 ? 23.248 3.777 14.873 1.00 77.50 163 ALA A C 1
ATOM 1280 O O . ALA A 1 163 ? 22.881 4.555 13.990 1.00 77.50 163 ALA A O 1
ATOM 1281 N N . PRO A 1 164 ? 24.558 3.546 15.087 1.00 62.53 164 PRO A N 1
ATOM 1282 C CA . PRO A 1 164 ? 25.590 4.151 14.253 1.00 62.53 164 PRO A CA 1
ATOM 1283 C C . PRO A 1 164 ? 25.471 3.644 12.806 1.00 62.53 164 PRO A C 1
ATOM 1285 O O . PRO A 1 164 ? 25.101 2.482 12.603 1.00 62.53 164 PRO A O 1
ATOM 1288 N N . PRO A 1 165 ? 25.810 4.465 11.793 1.00 61.59 165 PRO A N 1
ATOM 1289 C CA . PRO A 1 165 ? 25.862 3.982 10.421 1.00 61.59 165 PRO A CA 1
ATOM 1290 C C . PRO A 1 165 ? 26.862 2.824 10.347 1.00 61.59 165 PRO A C 1
ATOM 1292 O O . PRO A 1 165 ? 27.992 2.947 10.825 1.00 61.59 165 PRO A O 1
ATOM 1295 N N . ALA A 1 166 ? 26.433 1.692 9.786 1.00 58.12 166 ALA A N 1
ATOM 1296 C CA . ALA A 1 166 ? 27.347 0.613 9.441 1.00 58.12 166 ALA A CA 1
ATOM 1297 C C . ALA A 1 166 ? 28.398 1.193 8.479 1.00 58.12 166 ALA A C 1
ATOM 1299 O O . ALA A 1 166 ? 28.031 1.743 7.440 1.00 58.12 166 ALA A O 1
ATOM 1300 N N . GLY A 1 167 ? 29.658 1.180 8.921 1.00 44.47 167 GLY A N 1
ATOM 1301 C CA . GLY A 1 167 ? 30.792 1.790 8.222 1.00 44.47 167 GLY A CA 1
ATOM 1302 C C . GLY A 1 167 ? 31.142 1.133 6.898 1.00 44.47 167 GLY A C 1
ATOM 1303 O O . GLY A 1 167 ? 30.705 -0.015 6.659 1.00 44.47 167 GLY A O 1
#

Organism: NCBI:txid2025313

Foldseek 3Di:
DDDPDPDDDPQPDFDQDPVVDDPQADQPAPDPDDHQQDWWAQQPPPLGIWGFHGWGDDPSHIWTWTFRPDDDPVCCVVPPPDRIDIDGNVRIDHDPPPPPLPQLVVLVVQLVVLVVVLVVLLVVLCVVPVPDPVSSCVSSVVSVVSNVVSVVSSVVNVVVVPDDPPD

pLDDT: mean 84.19, std 14.22, range [38.19, 97.12]